Protein AF-A0A6J1EYS5-F1 (afdb_monomer_lite)

Secondary structure (DSSP, 8-state):
-PPPSSEEEETT---EEHHHHHHH-HHHHHH---S-GGG-SS-GGG--HHHHHHHHHHH-TT--EEEEEEE---TTEEEEEEEEEEE--S-BTTBPP--SEEEEEEEEEEEE-TTS-EEEEEEEE-HHHHHHHHTSSPBTT-------TTSS---

Sequence (155 aa):
MGKPPNYEAVNKGRTVSYEEALKLGRFNSFLKNPLPEEFQYFKPQEETSESTHNDFKTCFPRGFAWEVIEVYSPPPLIAYKFRHWGFFEGPYKSHSPTGEMVEFFGMGILKVDSSWKAEEGHVFFDPAELFGGLLKGKKTGDSSASACPLFDQLK

Foldseek 3Di:
DDADWQWEAEAPDDIDHPVRCVQLAVCLRHQDDPDDPVPRLDDSVVDGNVRVVCLQCQQFVVDWDKDWPAWDDDPQKIKTKMKTKGARCGARVQFHGPRHMQMWIWMKIFGADPVRDTGYIYIYTDCCSRSVRNVPGDGNPPPPPPPPPPPPPDD

Organism: Cucurbita moschata (NCBI:txid3662)

Structure (mmCIF, N/CA/C/O backbone):
data_AF-A0A6J1EYS5-F1
#
_entry.id   AF-A0A6J1EYS5-F1
#
loop_
_atom_site.group_PDB
_atom_site.id
_atom_site.type_symbol
_atom_site.label_atom_id
_atom_site.label_alt_id
_atom_site.label_comp_id
_atom_site.label_asym_id
_atom_site.label_entity_id
_atom_site.label_seq_id
_atom_site.pdbx_PDB_ins_code
_atom_site.Cartn_x
_atom_site.Cartn_y
_atom_site.Cartn_z
_atom_site.occupancy
_atom_site.B_iso_or_equiv
_atom_site.auth_seq_id
_atom_site.auth_comp_id
_atom_site.auth_asym_id
_atom_site.auth_atom_id
_atom_site.pdbx_PDB_model_num
ATOM 1 N N . MET A 1 1 ? 8.479 18.210 -17.666 1.00 49.09 1 MET A N 1
ATOM 2 C CA . MET A 1 1 ? 9.351 17.780 -16.549 1.00 49.09 1 MET A CA 1
ATOM 3 C C . MET A 1 1 ? 9.488 16.266 -16.628 1.00 49.09 1 MET A C 1
ATOM 5 O O . MET A 1 1 ? 8.467 15.612 -16.794 1.00 49.09 1 MET A O 1
ATOM 9 N N . GLY A 1 2 ? 10.710 15.727 -16.630 1.00 72.19 2 GLY A N 1
ATOM 10 C CA . GLY A 1 2 ? 10.947 14.275 -16.671 1.00 72.19 2 GLY A CA 1
ATOM 11 C C . GLY A 1 2 ? 10.625 13.596 -15.336 1.00 72.19 2 GLY A C 1
ATOM 12 O O . GLY A 1 2 ? 10.490 14.277 -14.320 1.00 72.19 2 GLY A O 1
ATOM 13 N N . LYS A 1 3 ? 10.486 12.264 -15.337 1.00 76.75 3 LYS A N 1
ATOM 14 C CA . LYS A 1 3 ? 10.310 11.482 -14.103 1.00 76.75 3 LYS A CA 1
ATOM 15 C C . LYS A 1 3 ? 11.615 11.501 -13.284 1.00 76.75 3 LYS A C 1
ATOM 17 O O . LYS A 1 3 ? 12.684 11.457 -13.897 1.00 76.75 3 LYS A O 1
ATOM 22 N N . PRO A 1 4 ? 11.558 11.577 -11.942 1.00 81.12 4 PRO A N 1
ATOM 23 C CA . PRO A 1 4 ? 12.754 11.462 -11.114 1.00 81.12 4 PRO A CA 1
ATOM 24 C C . PRO A 1 4 ? 13.350 10.048 -11.225 1.00 81.12 4 PRO A C 1
ATOM 26 O O . PRO A 1 4 ? 12.621 9.114 -11.557 1.00 81.12 4 PRO A O 1
ATOM 29 N N . PRO A 1 5 ? 14.650 9.857 -10.948 1.00 82.69 5 PRO A N 1
ATOM 30 C CA . PRO A 1 5 ? 15.210 8.516 -10.809 1.00 82.69 5 PRO A CA 1
ATOM 31 C C . PRO A 1 5 ? 14.577 7.815 -9.600 1.00 82.69 5 PRO A C 1
ATOM 33 O O . PRO A 1 5 ? 14.324 8.476 -8.592 1.00 82.69 5 PRO A O 1
ATOM 36 N N . ASN A 1 6 ? 14.377 6.496 -9.682 1.00 92.06 6 ASN A N 1
ATOM 37 C CA . ASN A 1 6 ? 13.922 5.649 -8.572 1.00 92.06 6 ASN A CA 1
ATOM 38 C C . ASN A 1 6 ? 12.631 6.163 -7.923 1.00 92.06 6 ASN A C 1
ATOM 40 O O . ASN A 1 6 ? 12.652 6.881 -6.917 1.00 92.06 6 ASN A O 1
ATOM 44 N N . TYR A 1 7 ? 11.498 5.833 -8.535 1.00 92.69 7 TYR A N 1
ATOM 45 C CA . TYR A 1 7 ? 10.228 6.474 -8.215 1.00 92.69 7 TYR A CA 1
ATOM 46 C C . TYR A 1 7 ? 9.084 5.496 -8.000 1.00 92.69 7 TYR A C 1
ATOM 48 O O . TYR A 1 7 ? 9.091 4.371 -8.497 1.00 92.69 7 TYR A O 1
ATOM 56 N N . GLU A 1 8 ? 8.052 5.966 -7.308 1.00 92.69 8 GLU A N 1
ATOM 57 C CA . GLU A 1 8 ? 6.758 5.308 -7.210 1.00 92.69 8 GLU A CA 1
ATOM 58 C C . GLU A 1 8 ? 5.617 6.195 -7.715 1.00 92.69 8 GLU A C 1
ATOM 60 O O . GLU A 1 8 ? 5.700 7.426 -7.726 1.00 92.69 8 GLU A O 1
ATOM 65 N N . ALA A 1 9 ? 4.532 5.563 -8.147 1.00 93.62 9 ALA A N 1
ATOM 66 C CA . ALA A 1 9 ? 3.254 6.212 -8.379 1.00 93.62 9 ALA A CA 1
ATOM 67 C C . ALA A 1 9 ? 2.111 5.292 -7.944 1.00 93.62 9 ALA A C 1
ATOM 69 O O . ALA A 1 9 ? 2.121 4.090 -8.215 1.00 93.62 9 ALA A O 1
ATOM 70 N N . VAL A 1 10 ? 1.091 5.875 -7.324 1.00 93.50 10 VAL A N 1
ATOM 71 C CA . VAL A 1 10 ? -0.079 5.147 -6.827 1.00 93.50 10 VAL A CA 1
ATOM 72 C C . VAL A 1 10 ? -1.319 5.597 -7.585 1.00 93.50 10 VAL A C 1
ATOM 74 O O . VAL A 1 10 ? -1.519 6.795 -7.771 1.00 93.50 10 VAL A O 1
ATOM 77 N N . ASN A 1 11 ? -2.133 4.653 -8.066 1.00 92.62 11 ASN A N 1
ATOM 78 C CA . ASN A 1 11 ? -3.411 4.915 -8.744 1.00 92.62 11 ASN A CA 1
ATOM 79 C C . ASN A 1 11 ? -3.323 5.958 -9.878 1.00 92.62 11 ASN A C 1
ATOM 81 O O . ASN A 1 11 ? -4.212 6.786 -10.056 1.00 92.62 11 ASN A O 1
ATOM 85 N N . LYS A 1 12 ? -2.229 5.918 -10.657 1.00 86.44 12 LYS A N 1
ATOM 86 C CA . LYS A 1 12 ? -1.901 6.888 -11.731 1.00 86.44 12 LYS A CA 1
ATOM 87 C C . LYS A 1 12 ? -1.753 8.346 -11.256 1.00 86.44 12 LYS A C 1
ATOM 89 O O . LYS A 1 12 ? -1.817 9.265 -12.069 1.00 86.44 12 LYS A O 1
ATOM 94 N N . GLY A 1 13 ? -1.549 8.557 -9.959 1.00 86.50 13 GLY A N 1
ATOM 95 C CA . GLY A 1 13 ? -1.269 9.857 -9.366 1.00 86.50 13 GLY A CA 1
ATOM 96 C C . GLY A 1 13 ? 0.129 10.384 -9.694 1.00 86.50 13 GLY A C 1
ATOM 97 O O . GLY A 1 13 ? 0.862 9.842 -10.524 1.00 86.50 13 GLY A O 1
ATOM 98 N N . ARG A 1 14 ? 0.505 11.473 -9.014 1.00 89.06 14 ARG A N 1
ATOM 99 C CA . ARG A 1 14 ? 1.823 12.102 -9.163 1.00 89.06 14 ARG A CA 1
ATOM 100 C C . ARG A 1 14 ? 2.927 11.093 -8.846 1.00 89.06 14 ARG A C 1
ATOM 102 O O . ARG A 1 14 ? 2.893 10.448 -7.805 1.00 89.06 14 ARG A O 1
ATOM 109 N N . THR A 1 15 ? 3.932 11.034 -9.710 1.00 91.50 15 THR A N 1
ATOM 110 C CA . THR A 1 15 ? 5.175 10.317 -9.437 1.00 91.50 15 THR A CA 1
ATOM 111 C C . THR A 1 15 ? 5.959 10.978 -8.303 1.00 91.50 15 THR A C 1
ATOM 113 O O . THR A 1 15 ? 6.172 12.191 -8.320 1.00 91.50 15 THR A O 1
ATOM 116 N N . VAL A 1 16 ? 6.416 10.174 -7.350 1.00 90.94 16 VAL A N 1
ATOM 117 C CA . VAL A 1 16 ? 7.180 10.591 -6.169 1.00 90.94 16 VAL A CA 1
ATOM 118 C C . VAL A 1 16 ? 8.492 9.811 -6.160 1.00 90.94 16 VAL A C 1
ATOM 120 O O . VAL A 1 16 ? 8.484 8.605 -6.392 1.00 90.94 16 VAL A O 1
ATOM 123 N N . SER A 1 17 ? 9.633 10.468 -5.937 1.00 92.62 17 SER A N 1
ATOM 124 C CA . SER A 1 17 ? 10.894 9.727 -5.770 1.00 92.62 17 SER A CA 1
ATOM 125 C C . SER A 1 17 ? 10.868 8.931 -4.462 1.00 92.62 17 SER A C 1
ATOM 127 O O . SER A 1 17 ? 10.204 9.334 -3.506 1.00 92.62 17 SER A O 1
ATOM 129 N N . TYR A 1 18 ? 11.615 7.831 -4.362 1.00 88.88 18 TYR A N 1
ATOM 130 C CA . TYR A 1 18 ? 11.656 7.066 -3.108 1.00 88.88 18 TYR A CA 1
ATOM 131 C C . TYR A 1 18 ? 12.167 7.900 -1.924 1.00 88.88 18 TYR A C 1
ATOM 133 O O . TYR A 1 18 ? 11.680 7.745 -0.807 1.00 88.88 18 TYR A O 1
ATOM 141 N N . GLU A 1 19 ? 13.099 8.828 -2.157 1.00 89.56 19 GLU A N 1
ATOM 142 C CA . GLU A 1 19 ? 13.575 9.752 -1.120 1.00 89.56 19 GLU A CA 1
ATOM 143 C C . GLU A 1 19 ? 12.465 10.702 -0.647 1.00 89.56 19 GLU A C 1
ATOM 145 O O . GLU A 1 19 ? 12.312 10.949 0.550 1.00 89.56 19 GLU A O 1
ATOM 150 N N . GLU A 1 20 ? 11.666 11.227 -1.576 1.00 89.81 20 GLU A N 1
ATOM 151 C CA . GLU A 1 20 ? 10.535 12.087 -1.244 1.00 89.81 20 GLU A CA 1
ATOM 152 C C . GLU A 1 20 ? 9.441 11.302 -0.506 1.00 89.81 20 GLU A C 1
ATOM 154 O O . GLU A 1 20 ? 8.926 11.784 0.501 1.00 89.81 20 GLU A O 1
ATOM 159 N N . ALA A 1 21 ? 9.137 10.073 -0.930 1.00 86.62 21 ALA A N 1
ATOM 160 C CA . ALA A 1 21 ? 8.163 9.206 -0.266 1.00 86.62 21 ALA A CA 1
ATOM 161 C C . ALA A 1 21 ? 8.553 8.899 1.192 1.00 86.62 21 ALA A C 1
ATOM 163 O O . ALA A 1 21 ? 7.696 8.896 2.078 1.00 86.62 21 ALA A O 1
ATOM 164 N N . LEU A 1 22 ? 9.850 8.707 1.466 1.00 85.50 22 LEU A N 1
ATOM 165 C CA . LEU A 1 22 ? 10.365 8.539 2.828 1.00 85.50 22 LEU A CA 1
ATOM 166 C C . LEU A 1 22 ? 10.153 9.791 3.690 1.00 85.50 22 LEU A C 1
ATOM 168 O O . LEU A 1 22 ? 9.813 9.660 4.862 1.00 85.50 22 LEU A O 1
ATOM 172 N N . LYS A 1 23 ? 10.317 10.991 3.119 1.00 86.62 23 LYS A N 1
ATOM 173 C CA . LYS A 1 23 ? 10.100 12.264 3.830 1.00 86.62 23 LYS A CA 1
ATOM 174 C C . LYS A 1 23 ? 8.618 12.556 4.068 1.00 86.62 23 LYS A C 1
ATOM 176 O O . LYS A 1 23 ? 8.264 13.049 5.132 1.00 86.62 23 LYS A O 1
ATOM 181 N N . LEU A 1 24 ? 7.760 12.259 3.090 1.00 83.44 24 LEU A N 1
ATOM 182 C CA . LEU A 1 24 ? 6.310 12.464 3.190 1.00 83.44 24 LEU A CA 1
ATOM 183 C C . LEU A 1 24 ? 5.645 11.499 4.182 1.00 83.44 24 LEU A C 1
ATOM 185 O O . LEU A 1 24 ? 4.609 11.831 4.757 1.00 83.44 24 LEU A O 1
ATOM 189 N N . GLY A 1 25 ? 6.231 10.315 4.363 1.00 83.44 25 GLY A N 1
ATOM 190 C CA . GLY A 1 25 ? 5.617 9.189 5.054 1.00 83.44 25 GLY A CA 1
ATOM 191 C C . GLY A 1 25 ? 4.847 8.297 4.078 1.00 83.44 25 GLY A C 1
ATOM 192 O O . GLY A 1 25 ? 4.097 8.770 3.220 1.00 83.44 25 GLY A O 1
ATOM 193 N N . ARG A 1 26 ? 5.014 6.975 4.216 1.00 79.88 26 ARG A N 1
ATOM 194 C CA . ARG A 1 26 ? 4.455 5.993 3.266 1.00 79.88 26 ARG A CA 1
ATOM 195 C C . ARG A 1 26 ? 2.934 6.083 3.132 1.00 79.88 26 ARG A C 1
ATOM 197 O O . ARG A 1 26 ? 2.434 6.064 2.015 1.00 79.88 26 ARG A O 1
ATOM 204 N N . PHE A 1 27 ? 2.203 6.240 4.237 1.00 84.56 27 PHE A N 1
ATOM 205 C CA . PHE A 1 27 ? 0.740 6.360 4.199 1.00 84.56 27 PHE A CA 1
ATOM 206 C C . PHE A 1 27 ? 0.278 7.617 3.453 1.00 84.56 27 PHE A C 1
ATOM 208 O O . PHE A 1 27 ? -0.624 7.531 2.626 1.00 84.56 27 PHE A O 1
ATOM 215 N N . ASN A 1 28 ? 0.948 8.754 3.659 1.00 85.31 28 ASN A N 1
ATOM 216 C CA . ASN A 1 28 ? 0.655 9.994 2.937 1.00 85.31 28 ASN A CA 1
ATOM 217 C C . ASN A 1 28 ? 0.934 9.872 1.432 1.00 85.31 28 ASN A C 1
ATOM 219 O O . ASN A 1 28 ? 0.186 10.428 0.630 1.00 85.31 28 ASN A O 1
ATOM 223 N N . SER A 1 29 ? 1.978 9.131 1.042 1.00 85.19 29 SER A N 1
ATOM 224 C CA . SER A 1 29 ? 2.262 8.824 -0.367 1.00 85.19 29 SER A CA 1
ATOM 225 C C . SER A 1 29 ? 1.176 7.921 -0.978 1.00 85.19 29 SER A C 1
ATOM 227 O O . SER A 1 29 ? 0.658 8.216 -2.054 1.00 85.19 29 SER A O 1
ATOM 229 N N . PHE A 1 30 ? 0.775 6.861 -0.265 1.00 86.19 30 PHE A N 1
ATOM 230 C CA . PHE A 1 30 ? -0.106 5.809 -0.789 1.00 86.19 30 PHE A CA 1
ATOM 231 C C . PHE A 1 30 ? -1.606 6.121 -0.731 1.00 86.19 30 PHE A C 1
ATOM 233 O O . PHE A 1 30 ? -2.346 5.708 -1.619 1.00 86.19 30 PHE A O 1
ATOM 240 N N . LEU A 1 31 ? -2.081 6.813 0.305 1.00 89.12 31 LEU A N 1
ATOM 241 C CA . LEU A 1 31 ? -3.516 7.026 0.549 1.00 89.12 31 LEU A CA 1
ATOM 242 C C . LEU A 1 31 ? -4.020 8.376 0.026 1.00 89.12 31 LEU A C 1
ATOM 244 O O . LEU A 1 31 ? -5.223 8.652 0.059 1.00 89.12 31 LEU A O 1
ATOM 248 N N . LYS A 1 32 ? -3.117 9.219 -0.490 1.00 85.75 32 LYS A N 1
ATOM 249 C CA . LYS A 1 32 ? -3.493 10.460 -1.163 1.00 85.75 32 LYS A CA 1
ATOM 250 C C . LYS A 1 32 ? -4.323 10.146 -2.403 1.00 85.75 32 LYS A C 1
ATOM 252 O O . LYS A 1 32 ? -3.898 9.412 -3.291 1.00 85.75 32 LYS A O 1
ATOM 257 N N . ASN A 1 33 ? -5.482 10.779 -2.494 1.00 81.94 33 ASN A N 1
ATOM 258 C CA . ASN A 1 33 ? -6.386 10.662 -3.629 1.00 81.94 33 ASN A CA 1
ATOM 259 C C . ASN A 1 33 ? -6.806 12.067 -4.116 1.00 81.94 33 ASN A C 1
ATOM 261 O O . ASN A 1 33 ? -6.650 13.040 -3.377 1.00 81.94 33 ASN A O 1
ATOM 265 N N . PRO A 1 34 ? -7.272 12.205 -5.370 1.00 83.00 34 PRO A N 1
ATOM 266 C CA . PRO A 1 34 ? -7.635 13.496 -5.954 1.00 83.00 34 PRO A CA 1
ATOM 267 C C . PRO A 1 34 ? -9.085 13.916 -5.660 1.00 83.00 34 PRO A C 1
ATOM 269 O O . PRO A 1 34 ? -9.579 14.835 -6.312 1.00 83.00 34 PRO A O 1
ATOM 272 N N . LEU A 1 35 ? -9.793 13.232 -4.752 1.00 85.88 35 LEU A N 1
ATOM 273 C CA . LEU A 1 35 ? -11.185 13.561 -4.452 1.00 85.88 35 LEU A CA 1
ATOM 274 C C . LEU A 1 35 ? -11.283 14.951 -3.797 1.00 85.88 35 LEU A C 1
ATOM 276 O O . LEU A 1 35 ? -10.336 15.366 -3.119 1.00 85.88 35 LEU A O 1
ATOM 280 N N . PRO A 1 36 ? -12.415 15.663 -3.964 1.00 87.56 36 PRO A N 1
ATOM 281 C CA . PRO A 1 36 ? -12.726 16.843 -3.159 1.00 87.56 36 PRO A CA 1
ATOM 282 C C . PRO A 1 36 ? -12.604 16.538 -1.663 1.00 87.56 36 PRO A C 1
ATOM 284 O O . PRO A 1 36 ? -12.848 15.404 -1.243 1.00 87.56 36 PRO A O 1
ATOM 287 N N . GLU A 1 37 ? -12.197 17.528 -0.868 1.00 86.38 37 GLU A N 1
ATOM 288 C CA . GLU A 1 37 ? -11.844 17.342 0.547 1.00 86.38 37 GLU A CA 1
ATOM 289 C C . GLU A 1 37 ? -12.973 16.683 1.354 1.00 86.38 37 GLU A C 1
ATOM 291 O O . GLU A 1 37 ? -12.722 15.816 2.189 1.00 86.38 37 GLU A O 1
ATOM 296 N N . GLU A 1 38 ? -14.223 17.028 1.055 1.00 86.94 38 GLU A N 1
ATOM 297 C CA . GLU A 1 38 ? -15.420 16.482 1.691 1.00 86.94 38 GLU A CA 1
ATOM 298 C C . GLU A 1 38 ? -15.623 14.973 1.457 1.00 86.94 38 GLU A C 1
ATOM 300 O O . GLU A 1 38 ? -16.333 14.324 2.225 1.00 86.94 38 GLU A O 1
ATOM 305 N N . PHE A 1 39 ? -14.986 14.401 0.431 1.00 86.50 39 PHE A N 1
ATOM 306 C CA . PHE A 1 39 ? -15.053 12.977 0.091 1.00 86.50 39 PHE A CA 1
ATOM 307 C C . PHE A 1 39 ? -13.769 12.215 0.439 1.00 86.50 39 PHE A C 1
ATOM 309 O O . PHE A 1 39 ? -13.676 11.012 0.193 1.00 86.50 39 PHE A O 1
ATOM 316 N N . GLN A 1 40 ? -12.767 12.883 1.012 1.00 88.19 40 GLN A N 1
ATOM 317 C CA . GLN A 1 40 ? -11.521 12.238 1.405 1.00 88.19 40 GLN A CA 1
ATOM 318 C C . GLN A 1 40 ? -11.683 11.492 2.735 1.00 88.19 40 GLN A C 1
ATOM 320 O O . GLN A 1 40 ? -11.789 12.099 3.798 1.00 88.19 40 GLN A O 1
ATOM 325 N N . TYR A 1 41 ? -11.613 10.158 2.695 1.00 85.56 41 TYR A N 1
ATOM 326 C CA . TYR A 1 41 ? -11.546 9.319 3.905 1.00 85.56 41 TYR A CA 1
ATOM 327 C C . TYR A 1 41 ? -10.269 9.557 4.723 1.00 85.56 41 TYR A C 1
ATOM 329 O O . TYR A 1 41 ? -10.245 9.401 5.942 1.00 85.56 41 TYR A O 1
ATOM 337 N N . PHE A 1 42 ? -9.200 9.931 4.024 1.00 88.06 42 PHE A N 1
ATOM 338 C CA . PHE A 1 42 ? -7.885 10.217 4.566 1.00 88.06 42 PHE A CA 1
ATOM 339 C C . PHE A 1 42 ? -7.431 11.569 4.058 1.00 88.06 42 PHE A C 1
ATOM 341 O O . PHE A 1 42 ? -7.461 11.801 2.850 1.00 88.06 42 PHE A O 1
ATOM 348 N N . LYS A 1 43 ? -6.987 12.428 4.975 1.00 87.75 43 LYS A N 1
ATOM 349 C CA . LYS A 1 43 ? -6.550 13.789 4.683 1.00 87.75 43 LYS A CA 1
ATOM 350 C C . LYS A 1 43 ? -5.040 13.906 4.906 1.00 87.75 43 LYS A C 1
ATOM 352 O O . LYS A 1 43 ? -4.620 14.226 6.013 1.00 87.75 43 LYS A O 1
ATOM 357 N N . PRO A 1 44 ? -4.201 13.694 3.873 1.00 84.81 44 PRO A N 1
ATOM 358 C CA . PRO A 1 44 ? -2.745 13.674 4.036 1.00 84.81 44 PRO A CA 1
ATOM 359 C C . PRO A 1 44 ? -2.161 14.971 4.606 1.00 84.81 44 PRO A C 1
ATOM 361 O O . PRO A 1 44 ? -1.082 14.952 5.181 1.00 84.81 44 PRO A O 1
ATOM 364 N N . GLN A 1 45 ? -2.849 16.103 4.418 1.00 84.62 45 GLN A N 1
ATOM 365 C CA . GLN A 1 45 ? -2.389 17.416 4.884 1.00 84.62 45 GLN A CA 1
ATOM 366 C C . GLN A 1 45 ? -2.558 17.615 6.394 1.00 84.62 45 GLN A C 1
ATOM 368 O O . GLN A 1 45 ? -1.896 18.471 6.972 1.00 84.62 45 GLN A O 1
ATOM 373 N N . GLU A 1 46 ? -3.439 16.837 7.024 1.00 87.44 46 GLU A N 1
ATOM 374 C CA . GLU A 1 46 ? -3.665 16.858 8.472 1.00 87.44 46 GLU A CA 1
ATOM 375 C C . GLU A 1 46 ? -2.793 15.814 9.196 1.00 87.44 46 GLU A C 1
ATOM 377 O O . GLU A 1 46 ? -2.835 15.714 10.419 1.00 87.44 46 GLU A O 1
ATOM 382 N N . GLU A 1 47 ? -1.996 15.034 8.456 1.00 87.38 47 GLU A N 1
ATOM 383 C CA . GLU A 1 47 ? -1.315 13.844 8.958 1.00 87.38 47 GLU A CA 1
ATOM 384 C C . GLU A 1 47 ? 0.205 13.937 8.845 1.00 87.38 47 GLU A C 1
ATOM 386 O O . GLU A 1 47 ? 0.776 14.316 7.820 1.00 87.38 47 GLU A O 1
ATOM 391 N N . THR A 1 48 ? 0.880 13.484 9.894 1.00 88.38 48 THR A N 1
ATOM 392 C CA . THR A 1 48 ? 2.328 13.273 9.905 1.00 88.38 48 THR A CA 1
ATOM 393 C C . THR A 1 48 ? 2.648 11.793 9.690 1.00 88.38 48 THR A C 1
ATOM 395 O O . THR A 1 48 ? 1.804 10.910 9.880 1.00 88.38 48 THR A O 1
ATOM 398 N N . SER A 1 49 ? 3.898 11.480 9.332 1.00 85.69 49 SER A N 1
ATOM 399 C CA . SER A 1 49 ? 4.325 10.075 9.264 1.00 85.69 49 SER A CA 1
ATOM 400 C C . SER A 1 49 ? 4.209 9.365 10.618 1.00 85.69 49 SER A C 1
ATOM 402 O O . SER A 1 49 ? 4.037 8.150 10.646 1.00 85.69 49 SER A O 1
ATOM 404 N N . GLU A 1 50 ? 4.335 10.094 11.729 1.00 89.62 50 GLU A N 1
ATOM 405 C CA . GLU A 1 50 ? 4.220 9.528 13.072 1.00 89.62 50 GLU A CA 1
ATOM 406 C C . GLU A 1 50 ? 2.756 9.291 13.457 1.00 89.62 50 GLU A C 1
ATOM 408 O O . GLU A 1 50 ? 2.429 8.192 13.902 1.00 89.62 50 GLU A O 1
ATOM 413 N N . SER A 1 51 ? 1.865 10.266 13.226 1.00 90.94 51 SER A N 1
ATOM 414 C CA . SER A 1 51 ? 0.431 10.132 13.537 1.00 90.94 51 SER A CA 1
ATOM 415 C C . SER A 1 51 ? -0.202 8.972 12.778 1.00 90.94 51 SER A C 1
ATOM 417 O O . SER A 1 51 ? -0.797 8.096 13.396 1.00 90.94 51 SER A O 1
ATOM 419 N N . THR A 1 52 ? 0.036 8.878 11.468 1.00 89.50 52 THR A N 1
ATOM 420 C CA . THR A 1 52 ? -0.457 7.756 10.651 1.00 89.50 52 THR A CA 1
ATOM 421 C C . THR A 1 52 ? 0.059 6.410 11.137 1.00 89.50 52 THR A C 1
ATOM 423 O O . THR A 1 52 ? -0.692 5.443 11.230 1.00 89.50 52 THR A O 1
ATOM 426 N N . HIS A 1 53 ? 1.341 6.320 11.480 1.00 90.12 53 HIS A N 1
ATOM 427 C CA . HIS A 1 53 ? 1.909 5.071 11.961 1.00 90.12 53 HIS A CA 1
ATOM 428 C C . HIS A 1 53 ? 1.350 4.671 13.334 1.00 90.12 53 HIS A C 1
ATOM 430 O O . HIS A 1 53 ? 1.095 3.487 13.563 1.00 90.12 53 HIS A O 1
ATOM 436 N N . ASN A 1 54 ? 1.120 5.642 14.220 1.00 93.31 54 ASN A N 1
ATOM 437 C CA . ASN A 1 54 ? 0.471 5.421 15.509 1.00 93.31 54 ASN A CA 1
ATOM 438 C C . ASN A 1 54 ? -0.994 5.001 15.342 1.00 93.31 54 ASN A C 1
ATOM 440 O O . ASN A 1 54 ? -1.402 4.039 15.991 1.00 93.31 54 ASN A O 1
ATOM 444 N N . ASP A 1 55 ? -1.751 5.630 14.441 1.00 93.31 55 ASP A N 1
ATOM 445 C CA . ASP A 1 55 ? -3.133 5.248 14.127 1.00 93.31 55 ASP A CA 1
ATOM 446 C C . ASP A 1 55 ? -3.212 3.792 13.655 1.00 93.31 55 ASP A C 1
ATOM 448 O O . ASP A 1 55 ? -3.967 3.002 14.220 1.00 93.31 55 ASP A O 1
ATOM 452 N N . PHE A 1 56 ? -2.390 3.402 12.672 1.00 92.56 56 PHE A N 1
ATOM 453 C CA . PHE A 1 56 ? -2.398 2.037 12.132 1.00 92.56 56 PHE A CA 1
ATOM 454 C C . PHE A 1 56 ? -1.903 0.992 13.139 1.00 92.56 56 PHE A C 1
ATOM 456 O O . PHE A 1 56 ? -2.455 -0.104 13.204 1.00 92.56 56 PHE A O 1
ATOM 463 N N . LYS A 1 57 ? -0.891 1.310 13.957 1.00 94.62 57 LYS A N 1
ATOM 464 C CA . LYS A 1 57 ? -0.455 0.424 15.052 1.00 94.62 57 LYS A CA 1
ATOM 465 C C . LYS A 1 57 ? -1.527 0.256 16.120 1.00 94.62 57 LYS A C 1
ATOM 467 O O . LYS A 1 57 ? -1.666 -0.830 16.673 1.00 94.62 57 LYS A O 1
ATOM 472 N N . THR A 1 58 ? -2.247 1.332 16.419 1.00 95.75 58 THR A N 1
ATOM 473 C CA . THR A 1 58 ? -3.313 1.321 17.418 1.00 95.75 58 THR A CA 1
ATOM 474 C C . THR A 1 58 ? -4.487 0.495 16.917 1.00 95.75 58 THR A C 1
ATOM 476 O O . THR A 1 58 ? -4.945 -0.381 17.642 1.00 95.75 58 THR A O 1
ATOM 479 N N . CYS A 1 59 ? -4.949 0.716 15.682 1.00 96.12 59 CYS A N 1
ATOM 480 C CA . CYS A 1 59 ? -6.116 0.009 15.162 1.00 96.12 59 CYS A CA 1
ATOM 481 C C . CYS A 1 59 ? -5.833 -1.457 14.797 1.00 96.12 59 CYS A C 1
ATOM 483 O O . CYS A 1 59 ? -6.723 -2.297 14.951 1.00 96.12 59 CYS A O 1
ATOM 485 N N . PHE A 1 60 ? -4.593 -1.782 14.412 1.00 97.25 60 PHE A N 1
ATOM 486 C CA . PHE A 1 60 ? -4.123 -3.139 14.120 1.00 97.25 60 PHE A CA 1
ATOM 487 C C . PHE A 1 60 ? -3.024 -3.582 15.108 1.00 97.25 60 PHE A C 1
ATOM 489 O O . PHE A 1 60 ? -1.856 -3.699 14.722 1.00 97.25 60 PHE A O 1
ATOM 496 N N . PRO A 1 61 ? -3.353 -3.890 16.378 1.00 97.00 61 PRO A N 1
ATOM 497 C CA . PRO A 1 61 ? -2.357 -4.229 17.404 1.00 97.00 61 PRO A CA 1
ATOM 498 C C . PRO A 1 61 ? -1.578 -5.519 17.099 1.00 97.00 61 PRO A C 1
ATOM 500 O O . PRO A 1 61 ? -0.443 -5.686 17.541 1.00 97.00 61 PRO A O 1
ATOM 503 N N . ARG A 1 62 ? -2.164 -6.426 16.307 1.00 96.19 62 ARG A N 1
ATOM 504 C CA . ARG A 1 62 ? -1.507 -7.645 15.801 1.00 96.19 62 ARG A CA 1
ATOM 505 C C . ARG A 1 62 ? -0.640 -7.410 14.558 1.00 96.19 62 ARG A C 1
ATOM 507 O O . ARG A 1 62 ? -0.007 -8.343 14.070 1.00 96.19 62 ARG A O 1
ATOM 514 N N . GLY A 1 63 ? -0.598 -6.178 14.060 1.00 95.62 63 GLY A N 1
ATOM 515 C CA . GLY A 1 63 ? 0.071 -5.793 12.827 1.00 95.62 63 GLY A CA 1
ATOM 516 C C . GLY A 1 63 ? -0.870 -5.723 11.624 1.00 95.62 63 GLY A C 1
ATOM 517 O O . GLY A 1 63 ? -1.977 -6.262 11.622 1.00 95.62 63 GLY A O 1
ATOM 518 N N . PHE A 1 64 ? -0.383 -5.040 10.589 1.00 95.69 64 PHE A N 1
ATOM 519 C CA . PHE A 1 64 ? -1.043 -4.874 9.299 1.00 95.69 64 PHE A CA 1
ATOM 520 C C . PHE A 1 64 ? -0.145 -5.485 8.220 1.00 95.69 64 PHE A C 1
ATOM 522 O O . PHE A 1 64 ? 0.802 -4.857 7.738 1.00 95.69 64 PHE A O 1
ATOM 529 N N . ALA A 1 65 ? -0.367 -6.766 7.945 1.00 96.81 65 ALA A N 1
ATOM 530 C CA . ALA A 1 65 ? 0.495 -7.584 7.107 1.00 96.81 65 ALA A CA 1
ATOM 531 C C . ALA A 1 65 ? 0.406 -7.168 5.635 1.00 96.81 65 ALA A C 1
ATOM 533 O O . ALA A 1 65 ? -0.620 -6.661 5.183 1.00 96.81 65 ALA A O 1
ATOM 534 N N . TRP A 1 66 ? 1.489 -7.404 4.895 1.00 97.19 66 TRP A N 1
ATOM 535 C CA . TRP A 1 66 ? 1.553 -7.291 3.440 1.00 97.19 66 TRP A CA 1
ATOM 536 C C . TRP A 1 66 ? 2.113 -8.580 2.866 1.00 97.19 66 TRP A C 1
ATOM 538 O O . TRP A 1 66 ? 3.131 -9.076 3.352 1.00 97.19 66 TRP A O 1
ATOM 548 N N . GLU A 1 67 ? 1.492 -9.095 1.815 1.00 97.69 67 GLU A N 1
ATOM 549 C CA . GLU A 1 67 ? 1.950 -10.307 1.150 1.00 97.69 67 GLU A CA 1
ATOM 550 C C . GLU A 1 67 ? 1.771 -10.227 -0.364 1.00 97.69 67 GLU A C 1
ATOM 552 O O . GLU A 1 67 ? 0.815 -9.634 -0.871 1.00 97.69 67 GLU A O 1
ATOM 557 N N . VAL A 1 68 ? 2.693 -10.863 -1.086 1.00 98.12 68 VAL A N 1
ATOM 558 C CA . VAL A 1 68 ? 2.542 -11.130 -2.517 1.00 98.12 68 VAL A CA 1
ATOM 559 C C . VAL A 1 68 ? 1.711 -12.396 -2.666 1.00 98.12 68 VAL A C 1
ATOM 561 O O . VAL A 1 68 ? 2.071 -13.442 -2.135 1.00 98.12 68 VAL A O 1
ATOM 564 N N . ILE A 1 69 ? 0.610 -12.291 -3.401 1.00 98.44 69 ILE A N 1
ATOM 565 C CA . ILE A 1 69 ? -0.308 -13.401 -3.662 1.00 98.44 69 ILE A CA 1
ATOM 566 C C . ILE A 1 69 ? 0.132 -14.171 -4.903 1.00 98.44 69 ILE A C 1
ATOM 568 O O . ILE A 1 69 ? 0.132 -15.397 -4.914 1.00 98.44 69 ILE A O 1
ATOM 572 N N . GLU A 1 70 ? 0.503 -13.447 -5.958 1.00 98.50 70 GLU A N 1
ATOM 573 C CA . GLU A 1 70 ? 0.842 -14.040 -7.247 1.00 98.50 70 GLU A CA 1
ATOM 574 C C . GLU A 1 70 ? 1.777 -13.119 -8.033 1.00 98.50 70 GLU A C 1
ATOM 576 O O . GLU A 1 70 ? 1.669 -11.895 -7.943 1.00 98.50 70 GLU A O 1
ATOM 581 N N . VAL A 1 71 ? 2.685 -13.706 -8.815 1.00 98.50 71 VAL A N 1
ATOM 582 C CA . VAL A 1 71 ? 3.609 -12.993 -9.705 1.00 98.50 71 VAL A CA 1
ATOM 583 C C . VAL A 1 71 ? 3.310 -13.402 -11.144 1.00 98.50 71 VAL A C 1
ATOM 585 O O . VAL A 1 71 ? 3.324 -14.586 -11.467 1.00 98.50 71 VAL A O 1
ATOM 588 N N . TYR A 1 72 ? 3.058 -12.421 -12.009 1.00 98.56 72 TYR A N 1
ATOM 589 C CA . TYR A 1 72 ? 2.596 -12.624 -13.385 1.00 98.56 7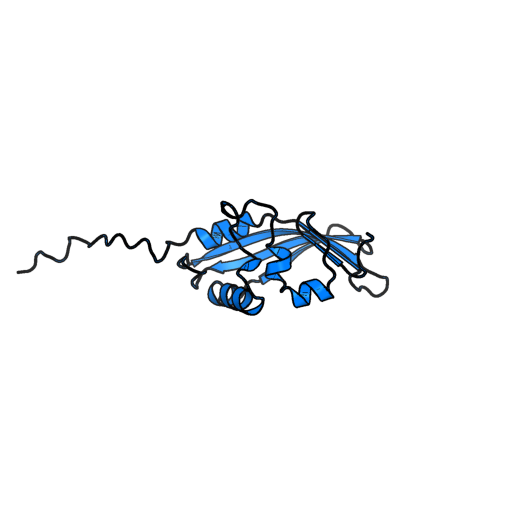2 TYR A CA 1
ATOM 590 C C . TYR A 1 72 ? 3.680 -12.428 -14.444 1.00 98.56 72 TYR A C 1
ATOM 592 O O . TYR A 1 72 ? 3.497 -12.852 -15.584 1.00 98.56 72 TYR A O 1
ATOM 600 N N . SER A 1 73 ? 4.796 -11.773 -14.116 1.00 98.38 73 SER A N 1
ATOM 601 C CA . SER A 1 73 ? 5.875 -11.551 -15.082 1.00 98.38 73 SER A CA 1
ATOM 602 C C . SER A 1 73 ? 7.265 -11.560 -14.445 1.00 98.38 73 SER A C 1
ATOM 604 O O . SER A 1 73 ? 7.413 -11.216 -13.270 1.00 98.38 73 SER A O 1
ATOM 606 N N . PRO A 1 74 ? 8.298 -11.959 -15.211 1.00 97.38 74 PRO A N 1
ATOM 607 C CA . PRO A 1 74 ? 9.678 -11.954 -14.744 1.00 97.38 74 PRO A CA 1
ATOM 608 C C . PRO A 1 74 ? 10.297 -10.541 -14.798 1.00 97.38 74 PRO A C 1
ATOM 610 O O . PRO A 1 74 ? 9.720 -9.622 -15.383 1.00 97.38 74 PRO A O 1
ATOM 613 N N . PRO A 1 75 ? 11.507 -10.353 -14.243 1.00 97.25 75 PRO A N 1
ATOM 614 C CA . PRO A 1 75 ? 12.307 -9.147 -14.461 1.00 97.25 75 PRO A CA 1
ATOM 615 C C . PRO A 1 75 ? 12.602 -8.880 -15.954 1.00 97.25 75 PRO A C 1
ATOM 617 O O . PRO A 1 75 ? 12.606 -9.816 -16.756 1.00 97.25 75 PRO A O 1
ATOM 620 N N . PRO A 1 76 ? 12.907 -7.625 -16.341 1.00 97.19 76 PRO A N 1
ATOM 621 C CA . PRO A 1 76 ? 13.073 -6.467 -15.464 1.00 97.19 76 PRO A CA 1
ATOM 622 C C . PRO A 1 76 ? 11.753 -5.802 -15.066 1.00 97.19 76 PRO A C 1
ATOM 624 O O . PRO A 1 76 ? 11.790 -4.916 -14.229 1.00 97.19 76 PRO A O 1
ATOM 627 N N . LEU A 1 77 ? 10.607 -6.199 -15.632 1.00 98.25 77 LEU A N 1
ATOM 628 C CA . LEU A 1 77 ? 9.302 -5.590 -15.357 1.00 98.25 77 LEU A CA 1
ATOM 629 C C . LEU A 1 77 ? 8.347 -6.619 -14.745 1.00 98.25 77 LEU A C 1
ATOM 631 O O . LEU A 1 77 ? 7.699 -7.389 -15.453 1.00 98.25 77 LEU A O 1
ATOM 635 N N . ILE A 1 78 ? 8.2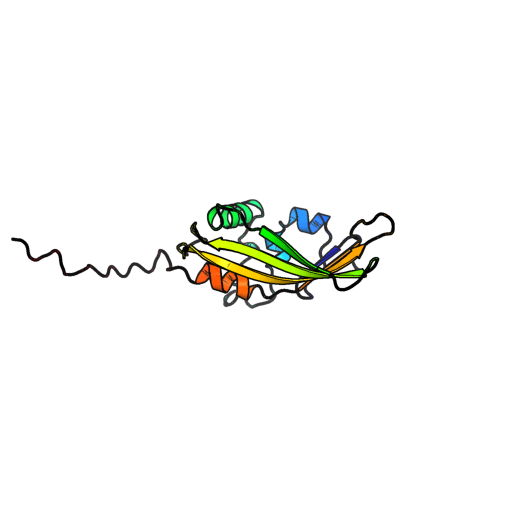66 -6.609 -13.418 1.00 98.56 78 ILE A N 1
ATOM 636 C CA . ILE A 1 78 ? 7.543 -7.590 -12.610 1.00 98.56 78 ILE A CA 1
ATOM 637 C C . ILE A 1 78 ? 6.144 -7.057 -12.304 1.00 98.56 78 ILE A C 1
ATOM 639 O O . ILE A 1 78 ? 6.003 -6.022 -11.659 1.00 98.56 78 ILE A O 1
ATOM 643 N N . ALA A 1 79 ? 5.110 -7.775 -12.718 1.00 98.62 79 ALA A N 1
ATOM 644 C CA . ALA A 1 79 ? 3.728 -7.545 -12.333 1.00 98.62 79 ALA A CA 1
ATOM 645 C C . ALA A 1 79 ? 3.331 -8.569 -11.269 1.00 98.62 79 ALA A C 1
ATOM 647 O O . ALA A 1 79 ? 3.607 -9.759 -11.420 1.00 98.62 79 ALA A O 1
ATOM 648 N N . TYR A 1 80 ? 2.681 -8.127 -10.199 1.00 98.62 80 TYR A N 1
ATOM 649 C CA . TYR A 1 80 ? 2.263 -9.001 -9.105 1.00 98.62 80 TYR A CA 1
ATOM 650 C C . TYR A 1 80 ? 0.946 -8.534 -8.482 1.00 98.62 80 TYR A C 1
ATOM 652 O O . TYR A 1 80 ? 0.617 -7.347 -8.504 1.00 98.62 80 TYR A O 1
ATOM 660 N N . LYS A 1 81 ? 0.194 -9.474 -7.907 1.00 98.69 81 LYS A N 1
ATOM 661 C CA . LYS A 1 81 ? -0.951 -9.203 -7.032 1.00 98.69 81 LYS A CA 1
ATOM 662 C C . LYS A 1 81 ? -0.483 -9.251 -5.584 1.00 98.69 81 LYS A C 1
ATOM 664 O O . LYS A 1 81 ? 0.272 -10.148 -5.211 1.00 98.69 81 LYS A O 1
ATOM 669 N N . PHE A 1 82 ? -0.949 -8.319 -4.766 1.00 98.56 82 PHE A N 1
ATOM 670 C CA . PHE A 1 82 ? -0.663 -8.294 -3.335 1.00 98.56 82 PHE A CA 1
ATOM 671 C C . PHE A 1 82 ? -1.946 -8.181 -2.512 1.00 98.56 82 PHE A C 1
ATOM 673 O O . PHE A 1 82 ? -3.013 -7.841 -3.034 1.00 98.56 82 PHE A O 1
ATOM 680 N N . ARG A 1 83 ? -1.811 -8.445 -1.213 1.00 98.38 83 ARG A N 1
ATOM 681 C CA . ARG A 1 83 ? -2.838 -8.212 -0.201 1.00 98.38 83 ARG A CA 1
ATOM 682 C C . ARG A 1 83 ? -2.241 -7.489 0.997 1.00 98.38 83 ARG A C 1
ATOM 684 O O . ARG A 1 83 ? -1.137 -7.815 1.432 1.00 98.38 83 ARG A O 1
ATOM 691 N N . HIS A 1 84 ? -2.992 -6.541 1.537 1.00 97.19 84 HIS A N 1
ATOM 692 C CA . HIS A 1 84 ? -2.782 -5.999 2.873 1.00 97.19 84 HIS A CA 1
ATOM 693 C C . HIS A 1 84 ? -3.931 -6.436 3.774 1.00 97.19 84 HIS A C 1
ATOM 695 O O . HIS A 1 84 ? -5.078 -6.418 3.331 1.00 97.19 84 HIS A O 1
ATOM 701 N N . TRP A 1 85 ? -3.650 -6.814 5.020 1.00 98.12 85 TRP A N 1
ATOM 702 C CA . TRP A 1 85 ? -4.702 -7.233 5.946 1.00 98.12 85 TRP A CA 1
ATOM 703 C C . TRP A 1 85 ? -4.313 -7.075 7.419 1.00 98.12 85 TRP A C 1
ATOM 705 O O . TRP A 1 85 ? -3.139 -7.121 7.785 1.00 98.12 85 TRP A O 1
ATOM 715 N N . GLY A 1 86 ? -5.314 -6.906 8.279 1.00 97.94 86 GLY A N 1
ATOM 716 C CA . GLY A 1 86 ? -5.160 -6.864 9.732 1.00 97.94 86 GLY A CA 1
ATOM 717 C C . GLY A 1 86 ? -6.514 -6.913 10.434 1.00 97.94 86 GLY A C 1
ATOM 718 O O . GLY A 1 86 ? -7.550 -6.669 9.823 1.00 97.94 86 GLY A O 1
ATOM 719 N N . PHE A 1 87 ? -6.525 -7.241 11.722 1.00 98.00 87 PHE A N 1
ATOM 720 C CA . PHE A 1 87 ? -7.759 -7.270 12.509 1.00 98.00 87 PHE A CA 1
ATOM 721 C C . PHE A 1 87 ? -7.983 -5.942 13.228 1.00 98.00 87 PHE A C 1
ATOM 723 O O . PHE A 1 87 ? -7.107 -5.485 13.964 1.00 98.00 87 PHE A O 1
ATOM 730 N N . PHE A 1 88 ? -9.148 -5.330 13.009 1.00 97.44 88 PHE A N 1
ATOM 731 C CA . PHE A 1 88 ? -9.489 -4.014 13.541 1.00 97.44 88 PHE A CA 1
ATOM 732 C C . PHE A 1 88 ? -9.939 -4.115 15.002 1.00 97.44 88 PHE A C 1
ATOM 734 O O . PHE A 1 88 ? -11.128 -4.217 15.306 1.00 97.44 88 PHE A O 1
ATOM 741 N N . GLU A 1 89 ? -8.965 -4.130 15.908 1.00 97.06 89 GLU A N 1
ATOM 742 C CA . GLU A 1 89 ? -9.156 -4.430 17.335 1.00 97.06 89 GLU A CA 1
ATOM 743 C C . GLU A 1 89 ? -8.852 -3.257 18.265 1.00 97.06 89 GLU A C 1
ATOM 745 O O . GLU A 1 89 ? -9.281 -3.268 19.418 1.00 97.06 89 GLU A O 1
ATOM 750 N N . GLY A 1 90 ? -8.158 -2.232 17.777 1.00 96.19 90 GLY A N 1
ATOM 751 C CA . GLY A 1 90 ? -8.062 -0.948 18.465 1.00 96.19 90 GLY A CA 1
ATOM 752 C C . GLY A 1 90 ? -8.826 0.147 17.726 1.00 96.19 90 GLY A C 1
ATOM 753 O O . GLY A 1 90 ? -9.236 -0.050 16.586 1.00 96.19 90 GLY A O 1
ATOM 754 N N . PRO A 1 91 ? -9.048 1.308 18.354 1.00 95.50 91 PRO A N 1
ATOM 755 C CA . PRO A 1 91 ? -9.765 2.408 17.722 1.00 95.50 91 PRO A CA 1
ATOM 756 C C . PRO A 1 91 ? -8.998 2.974 16.520 1.00 95.50 91 PRO A C 1
ATOM 758 O O . PRO A 1 91 ? -7.768 3.020 16.520 1.00 95.50 91 PRO A O 1
ATOM 761 N N . TYR A 1 92 ? -9.736 3.459 15.521 1.00 94.38 92 TYR A N 1
ATOM 762 C CA . TYR A 1 92 ? -9.199 4.268 14.427 1.00 94.38 92 TYR A CA 1
ATOM 763 C C . TYR A 1 92 ? -9.859 5.646 14.465 1.00 94.38 92 TYR A C 1
ATOM 765 O O . TYR A 1 92 ? -11.041 5.789 14.141 1.00 94.38 92 TYR A O 1
ATOM 773 N N . LYS A 1 93 ? -9.115 6.672 14.891 1.00 91.88 93 LYS A N 1
ATOM 774 C CA . LYS A 1 93 ? -9.655 8.019 15.140 1.00 91.88 93 LYS A CA 1
ATOM 775 C C . LYS A 1 93 ? -10.903 7.959 16.039 1.00 91.88 93 LYS A C 1
ATOM 777 O O . LYS A 1 93 ? -10.843 7.434 17.147 1.00 91.88 93 LYS A O 1
ATOM 782 N N . SER A 1 94 ? -12.041 8.477 15.577 1.00 91.88 94 SER A N 1
ATOM 783 C CA . SER A 1 94 ? -13.318 8.450 16.300 1.00 91.88 94 SER A CA 1
ATOM 784 C C . SER A 1 94 ? -14.137 7.172 16.082 1.00 91.88 94 SER A C 1
ATOM 786 O O . SER A 1 94 ? -15.268 7.096 16.557 1.00 91.88 94 SER A O 1
ATOM 788 N N . HIS A 1 95 ? -13.609 6.166 15.382 1.00 94.06 95 HIS A N 1
ATOM 789 C CA . HIS A 1 95 ? -14.305 4.912 15.107 1.00 94.06 95 HIS A CA 1
ATOM 790 C C . HIS A 1 95 ? -13.839 3.794 16.044 1.00 94.06 95 HIS A C 1
ATOM 792 O O . HIS A 1 95 ? -12.647 3.515 16.186 1.00 94.06 95 HIS A O 1
ATOM 798 N N . SER A 1 96 ? -14.811 3.149 16.689 1.00 95.81 96 SER A N 1
ATOM 799 C CA . SER A 1 96 ? -14.582 1.982 17.549 1.00 95.81 96 SER A CA 1
ATOM 800 C C . SER A 1 96 ? -14.164 0.738 16.747 1.00 95.81 96 SER A C 1
ATOM 802 O O . SER A 1 96 ? -14.634 0.566 15.622 1.00 95.81 96 SER A O 1
ATOM 804 N N . PRO A 1 97 ? -13.319 -0.145 17.312 1.00 96.50 97 PRO A N 1
ATOM 805 C CA . PRO A 1 97 ? -12.943 -1.395 16.655 1.00 96.50 97 PRO A CA 1
ATOM 806 C C . PRO A 1 97 ? -14.156 -2.299 16.426 1.00 96.50 97 PRO A C 1
ATOM 808 O O . PRO A 1 97 ? -15.047 -2.384 17.274 1.00 96.50 97 PRO A O 1
ATOM 811 N N . THR A 1 98 ? -14.176 -3.009 15.297 1.00 96.56 98 THR A N 1
ATOM 812 C CA . THR A 1 98 ? -15.231 -3.989 14.980 1.00 96.56 98 THR A CA 1
ATOM 813 C C . THR A 1 98 ? -14.843 -5.423 15.339 1.00 96.56 98 THR A C 1
ATOM 815 O O . THR A 1 98 ? -15.718 -6.280 15.432 1.00 96.56 98 THR A O 1
ATOM 818 N N . GLY A 1 99 ? -13.549 -5.704 15.527 1.00 96.38 99 GLY A N 1
ATOM 819 C CA . GLY A 1 99 ? -12.999 -7.056 15.681 1.00 96.38 99 GLY A CA 1
ATOM 820 C C . GLY A 1 99 ? -12.917 -7.852 14.371 1.00 96.38 99 GLY A C 1
ATOM 821 O O . GLY A 1 99 ? -12.412 -8.974 14.362 1.00 96.38 99 GLY A O 1
ATOM 822 N N . GLU A 1 100 ? -13.393 -7.290 13.259 1.00 97.25 100 GLU A N 1
ATOM 823 C CA . GLU A 1 100 ? -13.353 -7.924 11.942 1.00 97.25 100 GLU A CA 1
ATOM 824 C C . GLU A 1 100 ? -11.972 -7.752 11.288 1.00 97.25 100 GLU A C 1
ATOM 826 O O . GLU A 1 100 ? -11.200 -6.846 11.619 1.00 97.25 100 GLU A O 1
ATOM 831 N N . MET A 1 101 ? -11.658 -8.622 10.327 1.00 97.56 101 MET A N 1
ATOM 832 C CA . MET A 1 101 ? -10.500 -8.427 9.460 1.00 97.56 101 MET A CA 1
ATOM 833 C C . MET A 1 101 ? -10.811 -7.330 8.441 1.00 97.56 101 MET A C 1
ATOM 835 O O . MET A 1 101 ? -11.817 -7.391 7.737 1.00 97.56 101 MET A O 1
ATOM 839 N N . VAL A 1 102 ? -9.919 -6.354 8.348 1.00 97.81 102 VAL A N 1
ATOM 840 C CA . VAL A 1 102 ? -9.883 -5.376 7.267 1.00 97.81 102 VAL A CA 1
ATOM 841 C C . VAL A 1 102 ? -8.795 -5.820 6.306 1.00 97.81 102 VAL A C 1
ATOM 843 O O . VAL A 1 102 ? -7.645 -6.003 6.708 1.00 97.81 102 VAL A O 1
ATOM 846 N N . GLU A 1 103 ? -9.153 -6.006 5.044 1.00 97.38 103 GLU A N 1
ATOM 847 C CA . GLU A 1 103 ? -8.221 -6.383 3.990 1.00 97.38 103 GLU A CA 1
ATOM 848 C C . GLU A 1 103 ? -8.502 -5.596 2.716 1.00 97.38 103 GLU A C 1
ATOM 850 O O . GLU A 1 103 ? -9.630 -5.171 2.471 1.00 97.38 103 GLU A O 1
ATOM 855 N N . PHE A 1 104 ? -7.462 -5.403 1.914 1.00 97.31 104 PHE A N 1
ATOM 856 C CA . PHE A 1 104 ? -7.597 -4.886 0.562 1.00 97.31 104 PHE A CA 1
ATOM 857 C C . PHE A 1 104 ? -6.593 -5.554 -0.366 1.00 97.31 104 PHE A C 1
ATOM 859 O O . PHE A 1 104 ? -5.504 -5.981 0.049 1.00 97.31 104 PHE A O 1
ATOM 866 N N . PHE A 1 105 ? -6.959 -5.624 -1.639 1.00 98.12 105 PHE A N 1
ATOM 867 C CA . PHE A 1 105 ? -6.113 -6.184 -2.680 1.00 98.12 105 PHE A CA 1
ATOM 868 C C . PHE A 1 105 ? -5.626 -5.100 -3.627 1.00 98.12 105 PHE A C 1
ATOM 870 O O . PHE A 1 105 ? -6.252 -4.062 -3.835 1.00 98.12 105 PHE A O 1
ATOM 877 N N . GLY A 1 106 ? -4.489 -5.371 -4.250 1.00 97.94 106 GLY A N 1
ATOM 878 C CA . GLY A 1 106 ? -3.987 -4.509 -5.298 1.00 97.94 106 GLY A CA 1
ATOM 879 C C . GLY A 1 106 ? -3.047 -5.225 -6.244 1.00 97.94 106 GLY A C 1
ATOM 880 O O . GLY A 1 106 ? -2.723 -6.406 -6.091 1.00 97.94 106 GLY A O 1
ATOM 881 N N . MET A 1 107 ? -2.603 -4.472 -7.239 1.00 98.31 107 MET A N 1
ATOM 882 C CA . MET A 1 107 ? -1.584 -4.884 -8.187 1.00 98.31 107 MET A CA 1
ATOM 883 C C . MET A 1 107 ? -0.389 -3.948 -8.111 1.00 98.31 107 MET A C 1
ATOM 885 O O . MET A 1 107 ? -0.541 -2.731 -8.000 1.00 98.31 107 MET A O 1
ATOM 889 N N . GLY A 1 108 ? 0.802 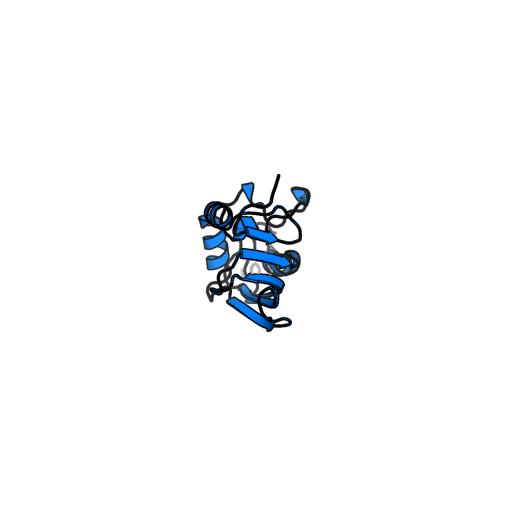-4.523 -8.199 1.00 97.94 108 GLY A N 1
ATOM 890 C CA . GLY A 1 108 ? 2.048 -3.795 -8.336 1.00 97.94 108 GLY A CA 1
ATOM 891 C C . GLY A 1 108 ? 2.703 -4.074 -9.684 1.00 97.94 108 GLY A C 1
ATOM 892 O O . GLY A 1 108 ? 2.644 -5.193 -10.192 1.00 97.94 108 GLY A O 1
ATOM 893 N N . ILE A 1 109 ? 3.344 -3.058 -10.250 1.00 98.12 109 ILE A N 1
ATOM 894 C CA . ILE A 1 109 ? 4.309 -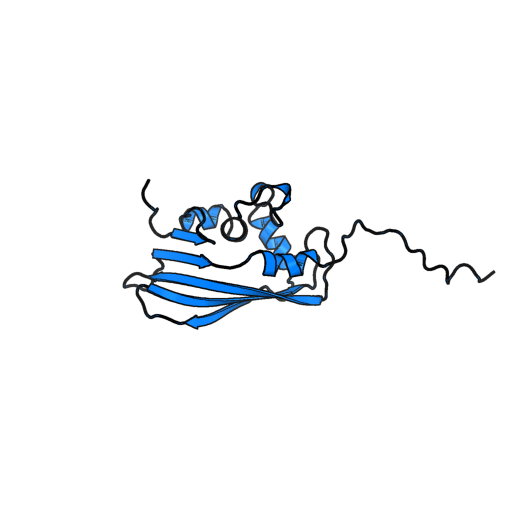3.191 -11.340 1.00 98.12 109 ILE A CA 1
ATOM 895 C C . ILE A 1 109 ? 5.629 -2.630 -10.823 1.00 98.12 109 ILE A C 1
ATOM 897 O O . ILE A 1 109 ? 5.699 -1.459 -10.459 1.00 98.12 109 ILE A O 1
ATOM 901 N N . LEU A 1 110 ? 6.663 -3.460 -10.772 1.00 97.88 110 LEU A N 1
ATOM 902 C CA . LEU A 1 110 ? 7.986 -3.102 -10.283 1.00 97.88 110 LEU A CA 1
ATOM 903 C C . LEU A 1 110 ? 9.011 -3.323 -11.389 1.00 97.88 110 LEU A C 1
ATOM 905 O O . LEU A 1 110 ? 9.222 -4.451 -11.836 1.00 97.88 110 LEU A O 1
ATOM 909 N N . LYS A 1 111 ? 9.661 -2.244 -11.812 1.00 97.94 111 LYS A N 1
ATOM 910 C CA . LYS A 1 111 ? 10.832 -2.311 -12.670 1.00 97.94 111 LYS A CA 1
ATOM 911 C C . LYS A 1 111 ? 12.092 -2.401 -11.818 1.00 97.94 111 LYS A C 1
ATOM 913 O O . LYS A 1 111 ? 12.252 -1.609 -10.887 1.00 97.94 111 LYS A O 1
ATOM 918 N N . VAL A 1 112 ? 12.975 -3.335 -12.151 1.00 97.31 112 VAL A N 1
ATOM 919 C CA . VAL A 1 112 ? 14.255 -3.538 -11.467 1.00 97.31 112 VAL A CA 1
ATOM 920 C C . VAL A 1 112 ? 15.440 -3.463 -12.424 1.00 97.31 112 VAL A C 1
ATOM 922 O O . VAL A 1 112 ? 15.329 -3.833 -13.595 1.00 97.31 112 VAL A O 1
ATOM 925 N N . ASP A 1 113 ? 16.577 -3.007 -11.905 1.00 95.44 113 ASP A N 1
ATOM 926 C CA . ASP A 1 113 ? 17.854 -3.017 -12.614 1.00 95.44 113 ASP A CA 1
ATOM 927 C C . ASP A 1 113 ? 18.497 -4.422 -12.632 1.00 95.44 113 ASP A C 1
ATOM 929 O O . ASP A 1 113 ? 17.998 -5.387 -12.043 1.00 95.44 113 ASP A O 1
ATOM 933 N N . SER A 1 114 ? 19.650 -4.555 -13.295 1.00 96.00 114 SER A N 1
ATOM 934 C CA . SER A 1 114 ? 20.403 -5.819 -13.355 1.00 96.00 114 SER A CA 1
ATOM 935 C C . SER A 1 114 ? 20.958 -6.285 -12.000 1.00 96.00 114 SER A C 1
ATOM 937 O O . SER A 1 114 ? 21.413 -7.420 -11.885 1.00 96.00 114 SER A O 1
ATOM 939 N N . SER A 1 115 ? 20.945 -5.417 -10.985 1.00 96.25 115 SER A N 1
ATOM 940 C CA . SER A 1 115 ? 21.319 -5.707 -9.596 1.00 96.25 115 SER A CA 1
ATOM 941 C C . SER A 1 115 ? 20.094 -5.940 -8.701 1.00 96.25 115 SER A C 1
ATOM 943 O O . SER A 1 115 ? 20.243 -5.961 -7.479 1.00 96.25 115 SER A O 1
ATOM 945 N N . TRP A 1 116 ? 18.901 -6.111 -9.287 1.00 92.88 116 TRP A N 1
ATOM 946 C CA . TRP A 1 116 ? 17.622 -6.314 -8.597 1.00 92.88 116 TRP A CA 1
ATOM 947 C C . TRP A 1 116 ? 17.154 -5.140 -7.727 1.00 92.88 116 TRP A C 1
ATOM 949 O O . TRP A 1 116 ? 16.319 -5.314 -6.836 1.00 92.88 116 TRP A O 1
ATOM 959 N N . LYS A 1 117 ? 17.656 -3.927 -7.970 1.00 93.31 117 LYS A N 1
ATOM 960 C CA . LYS A 1 117 ? 17.190 -2.721 -7.278 1.00 93.31 117 LYS A CA 1
ATOM 961 C C . LYS A 1 117 ? 15.984 -2.137 -7.996 1.00 93.31 117 LYS A C 1
ATOM 963 O O . LYS A 1 117 ? 15.953 -2.093 -9.219 1.00 93.31 117 LYS A O 1
ATOM 968 N N . ALA A 1 118 ? 15.009 -1.667 -7.224 1.00 93.88 118 ALA A N 1
ATOM 969 C CA . ALA A 1 118 ? 13.832 -0.993 -7.752 1.00 93.88 118 ALA A CA 1
ATOM 970 C C . ALA A 1 118 ? 14.209 0.326 -8.449 1.00 93.88 118 ALA A C 1
ATOM 972 O O . ALA A 1 118 ? 14.859 1.180 -7.844 1.00 93.88 118 ALA A O 1
ATOM 973 N N . GLU A 1 119 ? 13.760 0.493 -9.692 1.00 95.44 119 GLU A N 1
ATOM 974 C CA . GLU A 1 119 ? 13.868 1.738 -10.464 1.00 95.44 119 GLU A CA 1
ATOM 975 C C . GLU A 1 119 ? 12.516 2.454 -10.566 1.00 95.44 119 GLU A C 1
ATOM 977 O O . GLU A 1 119 ? 12.433 3.682 -10.518 1.00 95.44 119 GLU A O 1
ATOM 982 N N . GLU A 1 120 ? 11.437 1.692 -10.749 1.00 95.62 120 GLU A N 1
ATOM 983 C CA . GLU A 1 120 ? 10.103 2.239 -10.995 1.00 95.62 120 GLU A CA 1
ATOM 984 C C . GLU A 1 120 ? 9.063 1.347 -10.316 1.00 95.62 120 GLU A C 1
ATOM 986 O O . GLU A 1 120 ? 9.032 0.140 -10.540 1.00 95.62 120 GLU A O 1
ATOM 991 N N . GLY A 1 121 ? 8.206 1.929 -9.484 1.00 95.75 121 GLY A N 1
ATOM 992 C CA . GLY A 1 121 ? 7.118 1.238 -8.804 1.00 95.75 121 GLY A CA 1
ATOM 993 C C . GLY A 1 121 ? 5.773 1.845 -9.175 1.00 95.75 121 GLY A C 1
ATOM 994 O O . GLY A 1 121 ? 5.574 3.052 -9.086 1.00 95.75 121 GLY A O 1
ATOM 995 N N . HIS A 1 122 ? 4.817 1.019 -9.561 1.00 96.31 122 HIS A N 1
ATOM 996 C CA . HIS A 1 122 ? 3.431 1.428 -9.714 1.00 96.31 122 HIS A CA 1
ATOM 997 C C . HIS A 1 122 ? 2.557 0.540 -8.855 1.00 96.31 122 HIS A C 1
ATOM 999 O O . HIS A 1 122 ? 2.657 -0.679 -8.942 1.00 96.31 122 HIS A O 1
ATOM 1005 N N . VAL A 1 123 ? 1.695 1.148 -8.051 1.00 96.50 123 VAL A N 1
ATOM 1006 C CA . VAL A 1 123 ? 0.750 0.425 -7.202 1.00 96.50 123 VAL A CA 1
ATOM 1007 C C . VAL A 1 123 ? -0.666 0.859 -7.555 1.00 96.50 123 VAL A C 1
ATOM 1009 O O . VAL A 1 123 ? -0.949 2.048 -7.711 1.00 96.50 123 VAL A O 1
ATOM 1012 N N . PHE A 1 124 ? -1.553 -0.118 -7.694 1.00 96.44 124 PHE A N 1
ATOM 1013 C CA . PHE A 1 124 ? -2.958 0.069 -8.022 1.00 96.44 124 PHE A CA 1
ATOM 1014 C C . PHE A 1 124 ? -3.811 -0.675 -7.004 1.00 96.44 124 PHE A C 1
ATOM 1016 O O . PHE A 1 124 ? -3.646 -1.881 -6.837 1.00 96.44 124 PHE A O 1
ATOM 1023 N N . PHE A 1 125 ? -4.705 0.032 -6.326 1.00 95.69 125 PHE A N 1
ATOM 1024 C CA . PHE A 1 125 ? -5.648 -0.541 -5.365 1.00 95.69 125 PHE A CA 1
ATOM 1025 C C . PHE A 1 125 ? -6.806 0.427 -5.134 1.00 95.69 125 PHE A C 1
ATOM 1027 O O . PHE A 1 125 ? -6.694 1.611 -5.459 1.00 95.69 125 PHE A O 1
ATOM 1034 N N . ASP A 1 126 ? -7.894 -0.058 -4.544 1.00 93.31 126 ASP A N 1
ATOM 1035 C CA . ASP A 1 126 ? -8.997 0.792 -4.106 1.00 93.31 126 ASP A CA 1
ATOM 1036 C C . ASP A 1 126 ? -8.842 1.145 -2.613 1.00 93.31 126 ASP A C 1
ATOM 1038 O O . ASP A 1 126 ? -9.000 0.273 -1.755 1.00 93.31 126 ASP A O 1
ATOM 1042 N N . PRO A 1 127 ? -8.544 2.410 -2.251 1.00 91.88 127 PRO A N 1
ATOM 1043 C CA . PRO A 1 127 ? -8.477 2.818 -0.850 1.00 91.88 127 PRO A CA 1
ATOM 1044 C C . PRO A 1 127 ? -9.805 2.641 -0.104 1.00 91.88 127 PRO A C 1
ATOM 1046 O O . PRO A 1 127 ? -9.798 2.535 1.124 1.00 91.88 127 PRO A O 1
ATOM 1049 N N . ALA A 1 128 ? -10.941 2.610 -0.810 1.00 91.94 128 ALA A N 1
ATOM 1050 C CA . ALA A 1 128 ? -12.245 2.414 -0.192 1.00 91.94 128 ALA A CA 1
ATOM 1051 C C . ALA A 1 128 ? -12.399 1.016 0.429 1.00 91.94 128 ALA A C 1
ATOM 1053 O O . ALA A 1 128 ? -13.146 0.890 1.394 1.00 91.94 128 ALA A O 1
ATOM 1054 N N . GLU A 1 129 ? -11.665 -0.006 -0.030 1.00 94.75 129 GLU A N 1
ATOM 1055 C CA . GLU A 1 129 ? -11.654 -1.330 0.619 1.00 94.75 129 GLU A CA 1
ATOM 1056 C C . GLU A 1 129 ? -11.100 -1.239 2.051 1.00 94.75 129 GLU A C 1
ATOM 1058 O O . GLU A 1 129 ? -11.700 -1.747 2.999 1.00 94.75 129 GLU A O 1
ATOM 1063 N N . LEU A 1 130 ? -10.004 -0.494 2.235 1.00 94.75 130 LEU A N 1
ATOM 1064 C CA . LEU A 1 130 ? -9.412 -0.244 3.550 1.00 94.75 130 LEU A CA 1
ATOM 1065 C C . LEU A 1 130 ? -10.335 0.603 4.437 1.00 94.75 130 LEU A C 1
ATOM 1067 O O . LEU A 1 130 ? -10.639 0.236 5.575 1.00 94.75 130 LEU A O 1
ATOM 1071 N N . PHE A 1 131 ? -10.785 1.752 3.926 1.00 94.00 131 PHE A N 1
ATOM 1072 C CA . PHE A 1 131 ? -11.589 2.687 4.716 1.00 94.00 131 PHE A CA 1
ATOM 1073 C C . PHE A 1 131 ? -13.013 2.195 4.965 1.00 94.00 131 PHE A C 1
ATOM 1075 O O . PHE A 1 131 ? -13.585 2.518 6.003 1.00 94.00 131 PHE A O 1
ATOM 1082 N N . GLY A 1 132 ? -13.564 1.363 4.083 1.00 93.81 132 GLY A N 1
ATOM 1083 C CA . GLY A 1 132 ? -14.841 0.691 4.298 1.00 93.81 132 GLY A CA 1
ATOM 1084 C C . GLY A 1 132 ? -14.828 -0.174 5.558 1.00 93.81 132 GLY A C 1
ATOM 1085 O O . GLY A 1 132 ? -15.810 -0.187 6.294 1.00 93.81 132 GLY A O 1
ATOM 1086 N N . GLY A 1 133 ? -13.698 -0.823 5.860 1.00 94.12 133 GLY A N 1
ATOM 1087 C CA . GLY A 1 133 ? -13.498 -1.549 7.114 1.00 94.12 133 GLY A CA 1
ATOM 1088 C C . GLY A 1 133 ? -13.296 -0.628 8.322 1.00 94.12 133 GLY A C 1
ATOM 1089 O O . GLY A 1 133 ? -13.973 -0.780 9.339 1.00 94.12 133 GLY A O 1
ATOM 1090 N N . LEU A 1 134 ? -12.404 0.363 8.206 1.00 94.38 134 LEU A N 1
ATOM 1091 C CA . LEU A 1 134 ? -12.031 1.246 9.323 1.00 94.38 134 LEU A CA 1
ATOM 1092 C C . LEU A 1 134 ? -13.155 2.193 9.775 1.00 94.38 134 LEU A C 1
ATOM 1094 O O . LEU A 1 134 ? -13.254 2.516 10.957 1.00 94.38 134 LEU A O 1
ATOM 1098 N N . LEU A 1 135 ? -14.013 2.641 8.855 1.00 93.75 135 LEU A N 1
ATOM 1099 C CA . LEU A 1 135 ? -15.079 3.608 9.142 1.00 93.75 135 LEU A CA 1
ATOM 1100 C C . LEU A 1 135 ? -16.420 2.947 9.506 1.00 93.75 135 LEU A C 1
ATOM 1102 O O . LEU A 1 135 ? -17.367 3.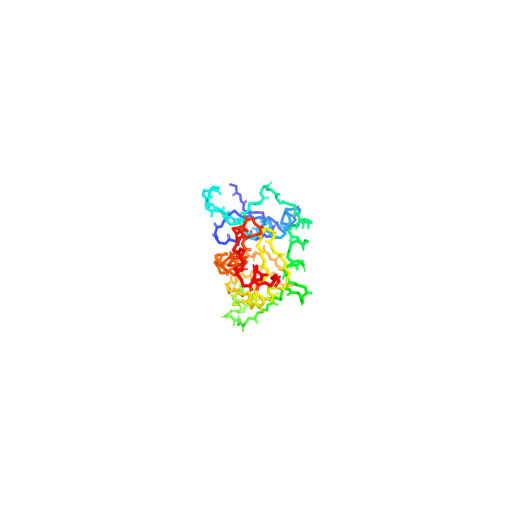645 9.870 1.00 93.75 135 LEU A O 1
ATOM 1106 N N . LYS A 1 136 ? -16.506 1.610 9.449 1.00 91.50 136 LYS A N 1
ATOM 1107 C CA . LYS A 1 136 ? -17.702 0.830 9.821 1.00 91.50 136 LYS A CA 1
ATOM 1108 C C . LYS A 1 136 ? -17.988 0.860 11.326 1.00 91.50 136 LYS A C 1
ATOM 1110 O O . LYS A 1 136 ? -19.133 0.689 11.741 1.00 91.50 136 LYS A O 1
ATOM 1115 N N . GLY A 1 137 ? -16.956 1.068 12.145 1.00 87.38 137 GLY A N 1
ATOM 1116 C CA . GLY A 1 137 ? -17.074 1.178 13.596 1.00 87.38 137 GLY A CA 1
ATOM 1117 C C . GLY A 1 137 ? -17.998 2.316 14.034 1.00 87.38 137 GLY A C 1
ATOM 1118 O O . GLY A 1 137 ? -18.046 3.367 13.389 1.00 87.38 137 GLY A O 1
ATOM 1119 N N . LYS A 1 138 ? -18.704 2.143 15.161 1.00 89.75 138 LYS A N 1
ATOM 1120 C CA . LYS A 1 138 ? -19.546 3.208 15.740 1.00 89.75 138 LYS A CA 1
ATOM 1121 C C . LYS A 1 138 ? -18.685 4.432 16.041 1.00 89.75 138 LYS A C 1
ATOM 1123 O O . LYS A 1 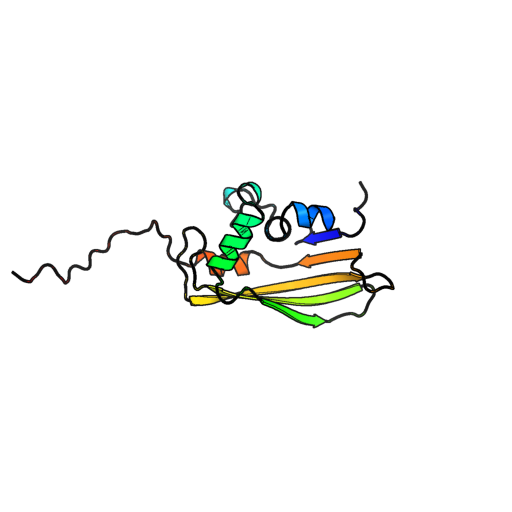138 ? -17.606 4.275 16.625 1.00 89.75 138 LYS A O 1
ATOM 1128 N N . LYS A 1 139 ? -19.180 5.625 15.697 1.00 87.50 139 LYS A N 1
ATOM 1129 C CA . LYS A 1 139 ? -18.527 6.886 16.056 1.00 87.50 139 LYS A CA 1
ATOM 1130 C C . LYS A 1 139 ? -18.650 7.117 17.558 1.00 87.50 139 LYS A C 1
ATOM 1132 O O . LYS A 1 139 ? -19.741 7.041 18.116 1.00 87.50 139 LYS A O 1
ATOM 1137 N N . THR A 1 140 ? -17.546 7.451 18.214 1.00 71.88 140 THR A N 1
ATOM 1138 C CA . THR A 1 140 ? -17.486 7.722 19.661 1.00 71.88 140 THR A CA 1
ATOM 1139 C C . THR A 1 140 ? -18.301 8.947 20.103 1.00 71.88 140 THR A C 1
ATOM 1141 O O . THR A 1 140 ? -18.490 9.133 21.301 1.00 71.88 140 THR A O 1
ATOM 1144 N N . GLY A 1 141 ? -18.830 9.744 19.164 1.00 60.03 141 GLY A N 1
ATOM 1145 C CA . GLY A 1 141 ? -19.750 10.862 19.416 1.00 60.03 141 GLY A CA 1
ATOM 1146 C C . GLY A 1 141 ? -21.246 10.550 19.249 1.00 60.03 141 GLY A C 1
ATOM 1147 O O . GLY A 1 141 ? -22.062 11.408 19.569 1.00 60.03 141 GLY A O 1
ATOM 1148 N N . ASP A 1 142 ? -21.624 9.348 18.793 1.00 50.62 142 ASP A N 1
ATOM 1149 C CA . ASP A 1 142 ? -23.031 8.959 18.570 1.00 50.62 142 ASP A CA 1
ATOM 1150 C C . ASP A 1 142 ? -23.677 8.311 19.807 1.00 50.62 142 ASP A C 1
ATOM 1152 O O . ASP A 1 142 ? -24.626 7.527 19.706 1.00 50.62 142 ASP A O 1
ATOM 1156 N N . SER A 1 143 ? -23.211 8.661 21.007 1.00 46.16 143 SER A N 1
ATOM 1157 C CA . SER A 1 143 ? -23.932 8.402 22.253 1.00 46.16 143 SER A CA 1
ATOM 1158 C C . SER A 1 143 ? -25.191 9.277 22.329 1.00 46.16 143 SER A C 1
ATOM 1160 O O . SER A 1 143 ? -25.366 10.104 23.219 1.00 46.16 143 SER A O 1
ATOM 1162 N N . SER A 1 144 ? -26.152 9.009 21.439 1.00 42.41 144 SER A N 1
ATOM 1163 C CA . SER A 1 144 ? -27.536 8.973 21.888 1.00 42.41 144 SER A CA 1
ATOM 1164 C C . SER A 1 144 ? -27.567 7.947 23.015 1.00 42.41 144 SER A C 1
ATOM 1166 O O . SER A 1 144 ? -27.421 6.739 22.815 1.00 42.41 144 SER A O 1
ATOM 1168 N N . ALA A 1 145 ? -27.602 8.458 24.241 1.00 46.81 145 ALA A N 1
ATOM 1169 C CA . ALA A 1 145 ? -27.818 7.669 25.430 1.00 46.81 145 ALA A CA 1
ATOM 1170 C C . ALA A 1 145 ? -29.179 6.981 25.283 1.00 46.81 145 ALA A C 1
ATOM 1172 O O . ALA A 1 145 ? -30.210 7.496 25.704 1.00 46.81 145 ALA A O 1
ATOM 1173 N N . SER A 1 146 ? -29.190 5.803 24.663 1.00 46.00 146 SER A N 1
ATOM 1174 C CA . SER A 1 146 ? -30.248 4.824 24.844 1.00 46.00 146 SER A CA 1
ATOM 1175 C C . SER A 1 146 ? -30.090 4.299 26.266 1.00 46.00 146 SER A C 1
ATOM 1177 O O . SER A 1 146 ? -29.525 3.229 26.493 1.00 46.00 146 SER A O 1
ATOM 1179 N N . ALA A 1 147 ? -30.535 5.105 27.231 1.00 38.62 147 ALA A N 1
ATOM 1180 C CA . ALA A 1 147 ? -30.809 4.658 28.579 1.00 38.62 147 ALA A CA 1
ATOM 1181 C C . ALA A 1 147 ? -31.682 3.406 28.459 1.00 38.62 147 ALA A C 1
ATOM 1183 O O . ALA A 1 147 ? -32.798 3.461 27.948 1.00 38.62 147 ALA A O 1
ATOM 1184 N N . CYS A 1 148 ? -31.126 2.260 28.843 1.00 39.28 148 CYS A N 1
ATOM 1185 C CA . CYS A 1 148 ? -31.860 1.010 28.910 1.00 39.28 148 CYS A CA 1
ATOM 1186 C C . CYS A 1 148 ? -32.933 1.201 29.999 1.00 39.28 148 CYS A C 1
ATOM 1188 O O . CYS A 1 148 ? -32.561 1.346 31.164 1.00 39.28 148 CYS A O 1
ATOM 1190 N N . PRO A 1 149 ? -34.241 1.220 29.680 1.00 44.62 149 PRO A N 1
ATOM 1191 C CA . PRO A 1 149 ? -35.288 1.578 30.643 1.00 44.62 149 PRO A CA 1
ATOM 1192 C C . PRO A 1 149 ? -35.581 0.460 31.662 1.00 44.62 149 PRO A C 1
ATOM 1194 O O . PRO A 1 149 ? -36.615 0.470 32.322 1.00 44.62 149 PRO A O 1
ATOM 1197 N N . LEU A 1 150 ? -34.690 -0.529 31.792 1.00 47.72 150 LEU A N 1
ATOM 1198 C CA . LEU A 1 150 ? -34.937 -1.753 32.552 1.00 47.72 150 LEU A CA 1
ATOM 1199 C C . LEU A 1 150 ? -34.496 -1.687 34.026 1.00 47.72 150 LEU A C 1
ATOM 1201 O O . LEU A 1 150 ? -34.798 -2.611 34.771 1.00 47.72 150 LEU A O 1
ATOM 1205 N N . PHE A 1 151 ? -33.808 -0.626 34.469 1.00 52.78 151 PHE A N 1
ATOM 1206 C CA . PHE A 1 151 ? -33.269 -0.552 35.840 1.00 52.78 151 PHE A CA 1
ATOM 1207 C C . PHE A 1 151 ? -33.951 0.457 36.782 1.00 52.78 151 PHE A C 1
ATOM 1209 O O . PHE A 1 151 ? -33.605 0.492 37.957 1.00 52.78 151 PHE A O 1
ATOM 1216 N N . ASP A 1 152 ? -34.978 1.188 36.337 1.00 46.19 152 ASP A N 1
ATOM 1217 C CA . ASP A 1 152 ? -35.675 2.196 37.167 1.00 46.19 152 ASP A CA 1
ATOM 1218 C C . ASP A 1 152 ? -36.920 1.671 37.921 1.00 46.19 152 ASP A C 1
ATOM 1220 O O . ASP A 1 152 ? -37.756 2.449 38.378 1.00 46.19 152 ASP A O 1
ATOM 1224 N N . GLN A 1 153 ? -37.080 0.351 38.074 1.00 48.34 153 GLN A N 1
ATOM 1225 C CA . GLN A 1 153 ? -38.265 -0.252 38.720 1.00 48.34 153 GLN A CA 1
ATOM 1226 C C . GLN A 1 153 ? -37.949 -1.114 39.950 1.00 48.34 153 GLN A C 1
ATOM 1228 O O . GLN A 1 153 ? -38.646 -2.089 40.221 1.00 48.34 153 GLN A O 1
ATOM 1233 N N . LEU A 1 154 ? -36.934 -0.750 40.733 1.00 44.84 154 LEU A N 1
ATOM 1234 C CA . LEU A 1 154 ? -36.770 -1.289 42.087 1.00 44.84 154 LEU A CA 1
ATOM 1235 C C . LEU A 1 154 ? -36.732 -0.135 43.093 1.00 44.84 154 LEU A C 1
ATOM 1237 O O . LEU A 1 154 ? -35.675 0.399 43.421 1.00 44.84 154 LEU A O 1
ATOM 1241 N N . LYS A 1 155 ? -37.933 0.258 43.526 1.00 45.47 155 LYS A N 1
ATOM 1242 C CA . LYS A 1 155 ? -38.168 0.866 44.839 1.00 45.47 155 LYS A CA 1
ATOM 1243 C C . LYS A 1 155 ? -38.410 -0.237 45.857 1.00 45.47 155 LYS A C 1
ATOM 1245 O O . LYS A 1 155 ? -39.055 -1.236 45.467 1.00 45.47 155 LYS A O 1
#

Radius of gyration: 19.91 Å; chains: 1; bounding box: 60×32×62 Å

pLDDT: mean 87.7, std 14.94, range [38.62, 98.69]

InterPro domains:
  IPR032710 NTF2-like domain superfamily [SSF54427] (53-131)
  IPR053218 Pathogen-related defense protein [PTHR31723] (9-150)